Protein AF-A0A941FNV1-F1 (afdb_monomer_lite)

Radius of gyration: 18.92 Å; chains: 1; bounding box: 32×50×42 Å

Organism: NCBI:txid450367

InterPro domains:
  IPR018958 Knr4/Smi1-like domain [PF09346] (21-71)
  IPR037883 Knr4/Smi1-like domain superfamily [G3DSA:3.40.1580.10] (11-94)
  IPR037883 Knr4/Smi1-like domain superfamily [SSF160631] (12-66)

Sequence (100 aa):
MIYIQHTEGLIYEVTCDFNAPASEKAIKLFEDQTGWTLPQDYREFLLLHNGANLLYTPSYGDGIELFQLKKLLKNINQMRNSVFLIMNFTVLEDVEMVIF

Secondary structure (DSSP, 8-state):
-EEEE-GGG-EEEEEEEE-----HHHHHHHHHHH-PPPPHHHHHHHHH-S-EEEEE-TTT--SEEEPPHHHHHHHHHHHHHHHHHHHHHHTSS-------

pLDDT: mean 82.43, std 20.01, range [30.48, 98.69]

Structure (mmCIF, N/CA/C/O backbone):
data_AF-A0A941FNV1-F1
#
_entry.id   AF-A0A941FNV1-F1
#
loop_
_atom_site.group_PDB
_atom_site.id
_atom_site.type_symbol
_atom_site.label_atom_id
_atom_site.label_alt_id
_atom_site.label_comp_id
_atom_site.label_asym_id
_atom_site.label_entity_id
_atom_site.label_seq_id
_atom_site.pdbx_PDB_ins_code
_atom_site.Cartn_x
_atom_site.Cartn_y
_atom_site.Cartn_z
_atom_site.occupancy
_atom_site.B_iso_or_equiv
_atom_site.auth_seq_id
_atom_site.auth_comp_id
_atom_site.auth_asym_id
_atom_site.auth_atom_id
_atom_site.pdbx_PDB_model_num
ATOM 1 N N . MET A 1 1 ? 9.370 -12.495 -16.090 1.00 72.00 1 MET A N 1
ATOM 2 C CA . MET A 1 1 ? 10.055 -11.244 -16.471 1.00 72.00 1 MET A CA 1
ATOM 3 C C . MET A 1 1 ? 9.043 -10.360 -17.173 1.00 72.00 1 MET A C 1
ATOM 5 O O . MET A 1 1 ? 8.312 -10.876 -18.013 1.00 72.00 1 MET A O 1
ATOM 9 N N . ILE A 1 2 ? 8.933 -9.096 -16.756 1.00 88.88 2 ILE A N 1
ATOM 10 C CA . ILE A 1 2 ? 7.997 -8.111 -17.314 1.00 88.88 2 ILE A CA 1
ATOM 11 C C . ILE A 1 2 ? 8.826 -7.082 -18.081 1.00 88.88 2 ILE A C 1
ATOM 13 O O . ILE A 1 2 ? 9.814 -6.574 -17.557 1.00 88.88 2 ILE A O 1
ATOM 17 N N . TYR A 1 3 ? 8.411 -6.778 -19.307 1.00 90.56 3 TYR A N 1
ATOM 18 C CA . TYR A 1 3 ? 9.026 -5.748 -20.135 1.00 90.56 3 TYR A CA 1
ATOM 19 C C . TYR A 1 3 ? 7.998 -4.669 -20.436 1.00 90.56 3 TYR A C 1
ATOM 21 O O . TYR A 1 3 ? 6.868 -4.984 -20.815 1.00 90.56 3 TYR A O 1
ATOM 29 N N . ILE A 1 4 ? 8.393 -3.410 -20.276 1.00 89.12 4 ILE A N 1
ATOM 30 C CA . ILE A 1 4 ? 7.561 -2.257 -20.619 1.00 89.12 4 ILE A CA 1
ATOM 31 C C . ILE A 1 4 ? 8.249 -1.420 -21.689 1.00 89.12 4 ILE A C 1
ATOM 33 O O . ILE A 1 4 ? 9.470 -1.255 -21.686 1.00 89.12 4 ILE A O 1
ATOM 37 N N . GLN A 1 5 ? 7.448 -0.899 -22.613 1.00 89.00 5 GLN A N 1
ATOM 38 C CA . GLN A 1 5 ? 7.900 0.096 -23.573 1.00 89.00 5 GLN A CA 1
ATOM 39 C C . GLN A 1 5 ? 7.845 1.478 -22.914 1.00 89.00 5 GLN A C 1
ATOM 41 O O . GLN A 1 5 ? 6.807 1.875 -22.387 1.00 89.00 5 GLN A O 1
ATOM 46 N N . HIS A 1 6 ? 8.953 2.206 -22.971 1.00 79.88 6 HIS A N 1
ATOM 47 C CA . HIS A 1 6 ? 9.040 3.606 -22.569 1.00 79.88 6 HIS A CA 1
ATOM 48 C C . HIS A 1 6 ? 9.052 4.514 -23.813 1.00 79.88 6 HIS A C 1
ATOM 50 O O . HIS A 1 6 ? 8.735 4.102 -24.932 1.00 79.88 6 HIS A O 1
ATOM 56 N N . THR A 1 7 ? 9.424 5.776 -23.635 1.00 83.12 7 THR A N 1
ATOM 57 C CA . THR A 1 7 ? 9.633 6.731 -24.723 1.00 83.12 7 THR A CA 1
ATOM 58 C C . THR A 1 7 ? 10.681 6.245 -25.730 1.00 83.12 7 THR A C 1
ATOM 60 O O . THR A 1 7 ? 11.598 5.494 -25.400 1.00 83.12 7 THR A O 1
ATOM 63 N N . GLU A 1 8 ? 10.532 6.689 -26.981 1.00 88.62 8 GLU A N 1
ATOM 64 C CA . GLU A 1 8 ? 11.498 6.464 -28.073 1.00 88.62 8 GLU A CA 1
ATOM 65 C C . GLU A 1 8 ? 11.752 4.988 -28.435 1.00 88.62 8 GLU A C 1
ATOM 67 O O . GLU A 1 8 ? 12.730 4.659 -29.100 1.00 88.62 8 GLU A O 1
ATOM 72 N N . GLY A 1 9 ? 10.852 4.082 -28.040 1.00 86.19 9 GLY A N 1
ATOM 73 C CA . GLY A 1 9 ? 10.982 2.655 -28.348 1.00 86.19 9 GLY A CA 1
ATOM 74 C C . GLY A 1 9 ? 11.964 1.906 -27.445 1.00 86.19 9 GLY A C 1
ATOM 75 O O . GLY A 1 9 ? 12.259 0.743 -27.716 1.00 86.19 9 GLY A O 1
ATOM 76 N N . LEU A 1 10 ? 12.438 2.536 -26.366 1.00 86.38 10 LEU A N 1
ATOM 77 C CA . LEU A 1 10 ? 13.234 1.866 -25.343 1.00 86.38 10 LEU A CA 1
ATOM 78 C C . LEU A 1 10 ? 12.385 0.839 -24.586 1.00 86.38 10 LEU A C 1
ATOM 80 O O . LEU A 1 10 ? 11.224 1.092 -24.257 1.00 86.38 10 LEU A O 1
ATOM 84 N N . ILE A 1 11 ? 12.982 -0.316 -24.292 1.00 89.38 11 ILE A N 1
ATOM 85 C CA . ILE A 1 11 ? 12.360 -1.388 -23.511 1.00 89.38 11 ILE A CA 1
ATOM 86 C C . ILE A 1 11 ? 13.096 -1.502 -22.182 1.00 89.38 11 ILE A C 1
ATOM 88 O O . ILE A 1 11 ? 14.316 -1.659 -22.157 1.00 89.38 11 ILE A O 1
ATOM 92 N N . TYR A 1 12 ? 12.336 -1.465 -21.092 1.00 87.69 12 TYR A N 1
ATOM 93 C CA . TYR A 1 12 ? 12.846 -1.651 -19.741 1.00 87.69 12 TYR A CA 1
ATOM 94 C C . TYR A 1 12 ? 12.364 -2.987 -19.193 1.00 87.69 12 TYR A C 1
ATOM 96 O O . TYR A 1 12 ? 11.181 -3.321 -19.287 1.00 87.69 12 TYR A O 1
ATOM 104 N N . GLU A 1 13 ? 13.286 -3.746 -18.608 1.00 90.88 13 GLU A N 1
ATOM 105 C CA . GLU A 1 13 ? 12.931 -4.869 -17.749 1.00 90.88 13 GLU A CA 1
ATOM 106 C C . GLU A 1 13 ? 12.531 -4.329 -16.379 1.00 90.88 13 GLU A C 1
ATOM 108 O O . GLU A 1 13 ? 13.293 -3.595 -15.755 1.00 90.88 13 GLU A O 1
ATOM 113 N N . VAL A 1 14 ? 11.339 -4.689 -15.913 1.00 91.62 14 VAL A N 1
ATOM 114 C CA . VAL A 1 14 ? 10.789 -4.204 -14.646 1.00 91.62 14 VAL A CA 1
ATOM 115 C C . VAL A 1 14 ? 10.294 -5.349 -13.778 1.00 91.62 14 VAL A C 1
ATOM 117 O O . VAL A 1 14 ? 10.022 -6.458 -14.249 1.00 91.62 14 VAL A O 1
ATOM 120 N N . THR A 1 15 ? 10.146 -5.061 -12.489 1.00 93.00 15 THR A N 1
ATOM 121 C CA . THR A 1 15 ? 9.580 -5.985 -11.508 1.00 93.00 15 THR A CA 1
ATOM 122 C C . THR A 1 15 ? 8.506 -5.309 -10.658 1.00 93.00 15 THR A C 1
ATOM 124 O O . THR A 1 15 ? 8.314 -4.091 -10.705 1.00 93.00 15 THR A O 1
ATOM 127 N N . CYS A 1 16 ? 7.783 -6.123 -9.895 1.00 93.38 16 CYS A N 1
ATOM 128 C CA . CYS A 1 16 ? 6.823 -5.675 -8.901 1.00 93.38 16 CYS A CA 1
ATOM 129 C C . CYS A 1 16 ? 7.136 -6.349 -7.567 1.00 93.38 16 CYS A C 1
ATOM 131 O O . CYS A 1 16 ? 7.245 -7.573 -7.512 1.00 93.38 16 CYS A O 1
ATOM 133 N N . ASP A 1 17 ? 7.190 -5.553 -6.505 1.00 93.88 17 ASP A N 1
ATOM 134 C CA . ASP A 1 17 ? 7.349 -6.030 -5.139 1.00 93.88 17 ASP A CA 1
ATOM 135 C C . ASP A 1 17 ? 6.113 -5.686 -4.330 1.00 93.88 17 ASP A C 1
ATOM 137 O O . ASP A 1 17 ? 5.724 -4.522 -4.213 1.00 93.88 17 ASP A O 1
ATOM 141 N N . PHE A 1 18 ? 5.515 -6.711 -3.741 1.00 96.50 18 PHE A N 1
ATOM 142 C CA . PHE A 1 18 ? 4.320 -6.579 -2.929 1.00 96.50 18 PHE A CA 1
ATOM 143 C C . PHE A 1 18 ? 4.658 -6.830 -1.467 1.00 96.50 18 PHE A C 1
ATOM 145 O O . PHE A 1 18 ? 5.276 -7.840 -1.121 1.00 96.50 18 PHE A O 1
ATOM 152 N N . ASN A 1 19 ? 4.227 -5.922 -0.596 1.00 97.94 19 ASN A N 1
ATOM 153 C CA . ASN A 1 19 ? 4.408 -6.107 0.835 1.00 97.94 19 ASN A CA 1
ATOM 154 C C . ASN A 1 19 ? 3.461 -7.189 1.366 1.00 97.94 19 ASN A C 1
ATOM 156 O O . ASN A 1 19 ? 2.465 -7.558 0.738 1.00 97.94 19 ASN A O 1
ATOM 160 N N . ALA A 1 20 ? 3.749 -7.663 2.577 1.00 98.44 20 ALA A N 1
ATOM 161 C CA . ALA A 1 20 ? 2.838 -8.541 3.293 1.00 98.44 20 ALA A CA 1
ATOM 162 C C . ALA A 1 20 ? 1.465 -7.863 3.520 1.00 98.44 20 ALA A C 1
ATOM 164 O O . ALA A 1 20 ? 1.411 -6.637 3.679 1.00 98.44 20 ALA A O 1
ATOM 165 N N . PRO A 1 21 ? 0.371 -8.644 3.573 1.00 98.69 21 PRO A N 1
ATOM 166 C CA . PRO A 1 21 ? -0.961 -8.172 3.939 1.00 98.69 21 PRO A CA 1
ATOM 167 C C . PRO A 1 21 ? -0.994 -7.254 5.166 1.00 98.69 21 PRO A C 1
ATOM 169 O O . PRO A 1 21 ? -0.327 -7.511 6.175 1.00 98.69 21 PRO A O 1
ATOM 172 N N . ALA A 1 22 ? -1.838 -6.225 5.130 1.00 98.31 22 ALA A N 1
ATOM 173 C CA . ALA A 1 22 ? -2.245 -5.516 6.335 1.00 98.31 22 ALA A CA 1
ATOM 174 C C . ALA A 1 22 ? -3.282 -6.348 7.100 1.00 98.31 22 ALA A C 1
ATOM 176 O O . ALA A 1 22 ? -4.102 -7.054 6.519 1.00 98.31 22 ALA A O 1
ATOM 177 N N . SER A 1 23 ? -3.284 -6.228 8.427 1.00 98.38 23 SER A N 1
ATOM 178 C CA . SER A 1 23 ? -4.375 -6.785 9.227 1.00 98.38 23 SER A CA 1
ATOM 179 C C . SER A 1 23 ? -5.571 -5.836 9.249 1.00 98.38 23 SER A C 1
ATOM 181 O O . SER A 1 23 ? -5.402 -4.616 9.263 1.00 98.38 23 SER A O 1
ATOM 183 N N . GLU A 1 24 ? -6.769 -6.396 9.393 1.00 98.31 24 GLU A N 1
ATOM 184 C CA . GLU A 1 24 ? -8.000 -5.632 9.629 1.00 98.31 24 GLU A CA 1
ATOM 185 C C . GLU A 1 24 ? -7.872 -4.637 10.790 1.00 98.31 24 GLU A C 1
ATOM 187 O O . GLU A 1 24 ? -8.297 -3.487 10.708 1.00 98.31 24 GLU A O 1
ATOM 192 N N . LYS A 1 25 ? -7.200 -5.053 11.871 1.00 98.31 25 LYS A N 1
ATOM 193 C CA . LYS A 1 25 ? -6.942 -4.193 13.033 1.00 98.31 25 LYS A CA 1
ATOM 194 C C . LYS A 1 25 ? -6.079 -2.983 12.677 1.00 98.31 25 LYS A C 1
ATOM 196 O O . LYS A 1 25 ? -6.311 -1.906 13.212 1.00 98.31 25 LYS A O 1
ATOM 201 N N . ALA A 1 26 ? -5.086 -3.158 11.804 1.00 98.25 26 ALA A N 1
ATOM 202 C CA . ALA A 1 26 ? -4.199 -2.076 11.387 1.00 98.25 26 ALA A CA 1
ATOM 203 C C . ALA A 1 26 ? -4.922 -1.064 10.489 1.00 98.25 26 ALA A C 1
ATOM 205 O O . ALA A 1 26 ? -4.726 0.135 10.663 1.00 98.25 26 ALA A O 1
ATOM 206 N N . ILE A 1 27 ? -5.774 -1.542 9.577 1.00 98.12 27 ILE A N 1
ATOM 207 C CA . ILE A 1 27 ? -6.612 -0.679 8.735 1.00 98.12 27 ILE A CA 1
ATOM 208 C C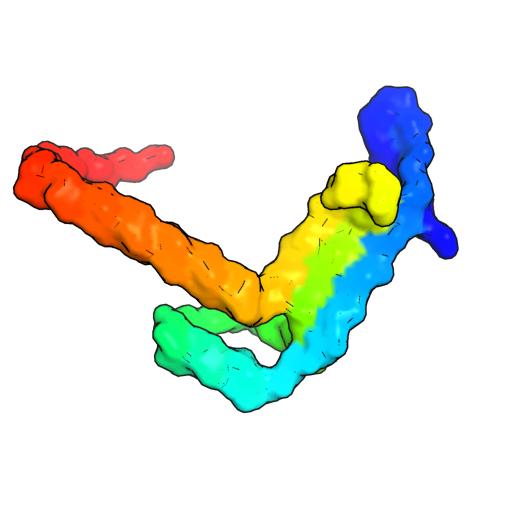 . ILE A 1 27 ? -7.583 0.114 9.607 1.00 98.12 27 ILE A C 1
ATOM 210 O O . ILE A 1 27 ? -7.597 1.338 9.537 1.00 98.12 27 ILE A O 1
ATOM 214 N N . LYS A 1 28 ? -8.311 -0.561 10.503 1.00 97.88 28 LYS A N 1
ATOM 215 C CA . LYS A 1 28 ? -9.249 0.109 11.406 1.00 97.88 28 LYS A CA 1
ATOM 216 C C . LYS A 1 28 ? -8.562 1.156 12.284 1.00 97.88 28 LYS A C 1
ATOM 218 O O . LYS A 1 28 ? -9.045 2.273 12.394 1.00 97.88 28 LYS A O 1
ATOM 223 N N . LEU A 1 29 ? -7.400 0.827 12.854 1.00 97.75 29 LEU A N 1
ATOM 224 C CA . LEU A 1 29 ? -6.621 1.782 13.642 1.00 97.75 29 LEU A CA 1
ATOM 225 C C . LEU A 1 29 ? -6.207 3.009 12.814 1.00 97.75 29 LEU A C 1
ATOM 227 O O . LEU A 1 29 ? -6.213 4.119 13.337 1.00 97.75 29 LEU A O 1
ATOM 231 N N . PHE A 1 30 ? -5.841 2.822 11.544 1.00 97.06 30 PHE A N 1
ATOM 232 C CA . PHE A 1 30 ? -5.510 3.928 10.647 1.00 97.06 30 PHE A CA 1
ATOM 233 C C . PHE A 1 30 ? -6.723 4.837 10.397 1.00 97.06 30 PHE A C 1
ATOM 235 O O . PHE A 1 30 ? -6.598 6.059 10.497 1.00 97.06 30 PHE A O 1
ATOM 242 N N . GLU A 1 31 ? -7.889 4.259 10.106 1.00 96.25 31 GLU 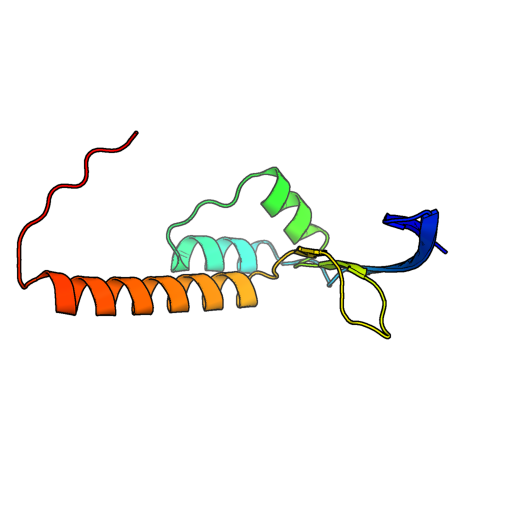A N 1
ATOM 243 C CA . GLU A 1 31 ? -9.132 5.010 9.889 1.00 96.25 31 GLU A CA 1
ATOM 244 C C . GLU A 1 31 ? -9.556 5.759 11.161 1.00 96.25 31 GLU A C 1
ATOM 246 O O . GLU A 1 31 ? -9.818 6.960 11.105 1.00 96.25 31 GLU A O 1
ATOM 251 N N . ASP A 1 32 ? -9.489 5.105 12.326 1.00 96.19 32 ASP A N 1
ATOM 252 C CA . ASP A 1 32 ? -9.791 5.710 13.630 1.00 96.19 32 ASP A CA 1
ATOM 253 C C . ASP A 1 32 ? -8.839 6.883 13.956 1.00 96.19 32 ASP A C 1
ATOM 255 O O . ASP A 1 32 ? -9.267 7.916 14.469 1.00 96.19 32 ASP A O 1
ATOM 259 N N . GLN A 1 33 ? -7.540 6.754 13.653 1.00 93.88 33 GLN A N 1
ATOM 260 C CA . GLN A 1 33 ? -6.534 7.796 13.917 1.00 93.88 33 GLN A CA 1
ATOM 261 C C . GLN A 1 33 ? -6.649 9.003 12.984 1.00 93.88 33 GLN A C 1
ATOM 263 O O . GLN A 1 33 ? -6.359 10.131 13.386 1.00 93.88 33 GLN A O 1
ATOM 268 N N . THR A 1 34 ? -6.998 8.770 11.722 1.00 90.88 34 THR A N 1
ATOM 269 C CA . THR A 1 34 ? -7.022 9.818 10.691 1.00 90.88 34 THR A CA 1
ATOM 270 C C . THR A 1 34 ? -8.398 10.452 10.524 1.00 90.88 34 THR A C 1
ATOM 272 O O . THR A 1 34 ? -8.486 11.587 10.052 1.00 90.88 34 THR A O 1
ATOM 275 N N . GLY A 1 35 ? -9.458 9.739 10.914 1.00 93.31 35 GLY A N 1
ATOM 276 C CA . GLY A 1 35 ? -10.844 10.068 10.594 1.00 93.31 35 GLY A CA 1
ATOM 277 C C . GLY A 1 35 ? -11.190 9.851 9.118 1.00 93.31 35 GLY A C 1
ATOM 278 O O . GLY A 1 35 ? -12.209 10.360 8.658 1.00 93.31 35 GLY A O 1
ATOM 279 N N . TRP A 1 36 ? -10.328 9.174 8.352 1.00 91.44 36 TRP A N 1
ATOM 280 C CA . TRP A 1 36 ? -10.543 8.903 6.931 1.00 91.44 36 TRP A CA 1
ATOM 281 C C . TRP A 1 36 ? -11.169 7.527 6.745 1.00 91.44 36 TRP A C 1
ATOM 283 O O . TRP A 1 36 ? -10.845 6.592 7.469 1.00 91.44 36 TRP A O 1
ATOM 293 N N . THR A 1 37 ? -12.009 7.395 5.723 1.00 93.62 37 THR A N 1
ATOM 294 C CA . THR A 1 37 ? -12.490 6.100 5.237 1.00 93.62 37 THR A CA 1
ATOM 295 C C . THR A 1 37 ? -11.718 5.749 3.976 1.00 93.62 37 THR A C 1
ATOM 297 O O . THR A 1 37 ? -11.694 6.537 3.027 1.00 93.62 37 THR A O 1
ATOM 300 N N . LEU A 1 38 ? -11.060 4.591 3.960 1.00 94.62 38 LEU A N 1
ATOM 301 C CA . LEU A 1 38 ? -10.336 4.150 2.773 1.00 94.62 38 LEU A CA 1
ATOM 302 C C . LEU A 1 38 ? -11.324 3.742 1.668 1.00 94.62 38 LEU A C 1
ATOM 304 O O . LEU A 1 38 ? -12.321 3.079 1.960 1.00 94.62 38 LEU A O 1
ATOM 308 N N . PRO A 1 39 ? -11.050 4.076 0.391 1.00 96.38 39 PRO A N 1
ATOM 309 C CA . PRO A 1 39 ? -11.804 3.516 -0.724 1.00 96.38 39 PRO A CA 1
ATOM 310 C C . PRO A 1 39 ? -11.790 1.985 -0.672 1.00 96.38 39 PRO A C 1
ATOM 312 O O . PRO A 1 39 ? -10.749 1.391 -0.375 1.00 96.38 39 PRO A O 1
ATOM 315 N N . GLN A 1 40 ? -12.925 1.359 -0.988 1.00 96.44 40 GLN A N 1
ATOM 316 C CA . GLN A 1 40 ? -13.106 -0.090 -0.856 1.00 96.44 40 GLN A CA 1
ATOM 317 C C . GLN A 1 40 ? -12.017 -0.881 -1.597 1.00 96.44 40 GLN A C 1
ATOM 319 O O . GLN A 1 40 ? -11.358 -1.719 -0.988 1.00 96.44 40 GLN A O 1
ATOM 324 N N . ASP A 1 41 ? -11.749 -0.542 -2.857 1.00 96.38 41 ASP A N 1
ATOM 325 C CA . ASP A 1 41 ? -10.740 -1.221 -3.680 1.00 96.38 41 ASP A CA 1
ATOM 326 C C . ASP A 1 41 ? -9.334 -1.118 -3.069 1.00 96.38 41 ASP A C 1
ATOM 328 O O . ASP A 1 41 ? -8.548 -2.066 -3.093 1.00 96.38 41 ASP A O 1
ATOM 332 N N . TYR A 1 42 ? -9.013 0.028 -2.463 1.00 95.94 42 TYR A N 1
ATOM 333 C CA . TYR A 1 42 ? -7.719 0.223 -1.818 1.00 95.94 42 TYR A CA 1
ATOM 334 C C . TYR A 1 42 ? -7.615 -0.545 -0.502 1.00 95.94 42 TYR A C 1
ATOM 336 O O . TYR A 1 42 ? -6.569 -1.106 -0.182 1.00 95.94 42 TYR A O 1
ATOM 344 N N . ARG A 1 43 ? -8.711 -0.613 0.257 1.00 97.38 43 ARG A N 1
ATOM 345 C CA . ARG A 1 43 ? -8.802 -1.428 1.468 1.00 97.38 43 ARG A CA 1
ATOM 346 C C . ARG A 1 43 ? -8.614 -2.912 1.148 1.00 97.38 43 ARG A C 1
ATOM 348 O O . ARG A 1 43 ? -7.838 -3.581 1.825 1.00 97.38 43 ARG A O 1
ATOM 355 N N . GLU A 1 44 ? -9.293 -3.413 0.120 1.00 98.12 44 GLU A N 1
ATOM 356 C CA . GLU A 1 44 ? -9.151 -4.791 -0.361 1.00 98.12 44 GLU A CA 1
ATOM 357 C C . GLU A 1 44 ? -7.724 -5.076 -0.820 1.00 98.12 44 GLU A C 1
ATOM 359 O O . GLU A 1 44 ? -7.140 -6.087 -0.427 1.00 98.12 44 GLU A O 1
ATOM 364 N N . PHE A 1 45 ? -7.121 -4.143 -1.561 1.00 97.88 45 PHE A N 1
ATOM 365 C CA . PHE A 1 45 ? -5.717 -4.240 -1.929 1.00 97.88 45 PHE A CA 1
ATOM 366 C C . PHE A 1 45 ? -4.815 -4.331 -0.696 1.00 97.88 45 PHE A C 1
ATOM 368 O O . PHE A 1 45 ? -3.990 -5.233 -0.627 1.00 97.88 45 PHE A O 1
ATOM 375 N N . LEU A 1 46 ? -4.988 -3.467 0.308 1.00 98.31 46 LEU A N 1
ATOM 376 C CA . LEU A 1 46 ? -4.163 -3.468 1.521 1.00 98.31 46 LEU A CA 1
ATOM 377 C C . LEU A 1 46 ? -4.284 -4.761 2.338 1.00 98.31 46 LEU A C 1
ATOM 379 O O . LEU A 1 46 ? -3.299 -5.190 2.942 1.00 98.31 46 LEU A O 1
ATOM 383 N N . LEU A 1 47 ? -5.458 -5.397 2.341 1.00 98.38 47 LEU A N 1
ATOM 384 C CA . LEU A 1 47 ? -5.679 -6.705 2.968 1.00 98.38 47 LEU A CA 1
ATOM 3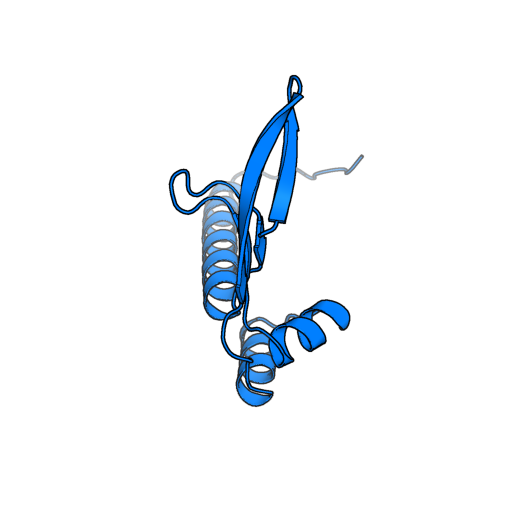85 C C . LEU A 1 47 ? -4.956 -7.851 2.250 1.00 98.38 47 LEU A C 1
ATOM 387 O O . LEU A 1 47 ? -4.747 -8.900 2.852 1.00 98.38 47 LEU A O 1
ATOM 391 N N . LEU A 1 48 ? -4.555 -7.659 0.994 1.00 98.38 48 LEU A N 1
ATOM 392 C CA . LEU A 1 48 ? -3.718 -8.597 0.246 1.00 98.38 48 LEU A CA 1
ATOM 393 C C . LEU A 1 48 ? -2.240 -8.183 0.297 1.00 98.38 48 LEU A C 1
ATOM 395 O O . LEU A 1 48 ? -1.369 -9.024 0.507 1.00 98.38 48 LEU A O 1
ATOM 399 N N . HIS A 1 49 ? -1.958 -6.887 0.169 1.00 98.31 49 HIS A N 1
ATOM 400 C CA . HIS A 1 49 ? -0.628 -6.294 0.078 1.00 98.31 49 HIS A CA 1
ATOM 401 C C . HIS A 1 49 ? -0.610 -4.894 0.702 1.00 98.31 49 HIS A C 1
ATOM 403 O O . HIS A 1 49 ? -1.157 -3.945 0.141 1.00 98.31 49 HIS A O 1
ATOM 409 N N . ASN A 1 50 ? 0.057 -4.717 1.847 1.00 98.31 50 ASN A N 1
ATOM 410 C CA . ASN A 1 50 ? 0.166 -3.413 2.511 1.00 98.31 50 ASN A CA 1
ATOM 411 C C . ASN A 1 50 ? 1.158 -2.489 1.786 1.00 98.31 50 ASN A C 1
ATOM 413 O O . ASN A 1 50 ? 2.260 -2.232 2.274 1.00 98.31 50 ASN A O 1
ATOM 417 N N . GLY A 1 51 ? 0.773 -2.005 0.611 1.00 97.50 51 GLY A N 1
ATOM 418 C CA . GLY A 1 51 ? 1.629 -1.256 -0.297 1.00 97.50 51 GLY A CA 1
ATOM 419 C C . GLY A 1 51 ? 2.454 -2.149 -1.226 1.00 97.50 51 GLY A C 1
ATOM 420 O O . GLY A 1 51 ? 2.603 -3.354 -1.009 1.00 97.50 51 GLY A O 1
ATOM 421 N N . ALA A 1 52 ? 2.975 -1.536 -2.283 1.00 96.00 52 ALA A N 1
ATOM 422 C CA . ALA A 1 52 ? 3.759 -2.205 -3.311 1.00 96.00 52 ALA A CA 1
ATOM 423 C C . ALA A 1 52 ? 4.625 -1.204 -4.081 1.00 96.00 52 ALA A C 1
ATOM 425 O O . ALA A 1 52 ? 4.275 -0.028 -4.174 1.00 96.00 52 ALA A O 1
ATOM 426 N N . ASN A 1 53 ? 5.704 -1.693 -4.683 1.00 93.50 53 ASN A N 1
ATOM 427 C CA . ASN A 1 53 ? 6.423 -0.997 -5.745 1.00 93.50 53 ASN A CA 1
ATOM 428 C C . ASN A 1 53 ? 6.128 -1.728 -7.050 1.00 93.50 53 ASN A C 1
ATOM 430 O O . ASN A 1 53 ? 6.429 -2.913 -7.177 1.00 93.50 53 ASN A O 1
ATOM 434 N N . LEU A 1 54 ? 5.510 -1.049 -8.004 1.00 92.50 54 LEU A N 1
ATOM 435 C CA . LEU A 1 54 ? 5.071 -1.623 -9.267 1.00 92.50 54 LEU A CA 1
ATOM 436 C C . LEU A 1 54 ? 5.917 -1.094 -10.414 1.00 92.50 54 LEU A C 1
ATOM 438 O O . LEU A 1 54 ? 6.270 0.086 -10.438 1.00 92.50 54 LEU A O 1
ATOM 442 N N . LEU A 1 55 ? 6.153 -1.966 -11.396 1.00 91.00 55 LEU A N 1
ATOM 443 C CA . LEU A 1 55 ? 6.809 -1.632 -12.661 1.00 91.00 55 LEU A CA 1
ATOM 444 C C . LEU A 1 55 ? 8.144 -0.909 -12.458 1.00 91.00 55 LEU A C 1
ATOM 446 O O . LEU A 1 55 ? 8.485 -0.016 -13.230 1.00 91.00 55 LEU A O 1
ATOM 450 N N . TYR A 1 56 ? 8.878 -1.285 -11.411 1.00 88.69 56 TYR A N 1
ATOM 451 C CA . TYR A 1 56 ? 10.085 -0.577 -11.030 1.00 88.69 56 TYR A CA 1
ATOM 452 C C . TYR A 1 56 ? 11.348 -1.292 -11.510 1.00 88.69 56 TYR A C 1
ATOM 454 O O . TYR A 1 56 ? 11.384 -2.520 -11.639 1.00 88.69 56 TYR A O 1
ATOM 462 N N . THR A 1 57 ? 12.397 -0.513 -11.774 1.00 87.00 57 THR A N 1
ATOM 463 C CA . THR A 1 57 ? 13.747 -1.029 -12.052 1.00 87.00 57 THR A CA 1
ATOM 464 C C . THR A 1 57 ? 14.615 -0.916 -10.797 1.00 87.00 57 THR A C 1
ATOM 466 O O . THR A 1 57 ? 14.885 0.205 -10.363 1.00 87.00 57 THR A O 1
ATOM 469 N N . PRO A 1 58 ? 15.144 -2.020 -10.231 1.00 76.94 58 PRO A N 1
ATOM 470 C CA . PRO A 1 58 ? 16.005 -1.959 -9.042 1.00 76.94 58 PRO A CA 1
ATOM 471 C C . PRO A 1 58 ? 17.231 -1.053 -9.206 1.00 76.94 58 PRO A C 1
ATOM 473 O O . PRO A 1 58 ? 17.715 -0.480 -8.235 1.00 76.94 58 PRO A O 1
ATOM 476 N N . SER A 1 59 ? 17.724 -0.905 -10.438 1.00 76.88 59 SER A N 1
ATOM 477 C CA . SER A 1 59 ? 18.907 -0.104 -10.763 1.00 76.88 59 SER A CA 1
ATOM 478 C C . SER A 1 59 ? 18.656 1.406 -10.816 1.00 76.88 59 SER A C 1
ATOM 480 O O . SER A 1 59 ? 19.601 2.166 -10.626 1.00 76.88 59 SER A O 1
ATOM 482 N N . TYR A 1 60 ? 17.420 1.846 -11.075 1.00 71.38 60 TYR A N 1
ATOM 483 C CA . TYR A 1 60 ? 17.096 3.264 -11.294 1.00 71.38 60 TYR A CA 1
ATOM 484 C C . TYR A 1 60 ? 16.055 3.803 -10.307 1.00 71.38 60 TYR A C 1
ATOM 486 O O . TYR A 1 60 ? 15.937 5.014 -10.151 1.00 71.38 60 TYR A O 1
ATOM 494 N N . GLY A 1 61 ? 15.340 2.919 -9.602 1.00 67.06 61 GLY A N 1
ATOM 495 C CA . GLY A 1 61 ? 14.351 3.281 -8.586 1.00 67.06 61 GLY A CA 1
ATOM 496 C C . GLY A 1 61 ? 13.090 3.947 -9.139 1.00 67.06 61 GLY A C 1
ATOM 497 O O . GLY A 1 61 ? 12.258 4.390 -8.353 1.00 67.06 61 GLY A O 1
ATOM 498 N N . ASP A 1 62 ? 12.950 4.016 -10.463 1.00 74.50 62 ASP A N 1
ATOM 499 C CA . ASP A 1 62 ? 11.794 4.598 -11.136 1.00 74.50 62 ASP A CA 1
ATOM 500 C C . ASP A 1 62 ? 10.663 3.566 -11.203 1.00 74.50 62 ASP A C 1
ATOM 502 O O . ASP A 1 62 ? 10.942 2.390 -11.449 1.00 74.50 62 ASP A O 1
ATOM 506 N N . GLY A 1 63 ? 9.420 3.973 -10.932 1.00 86.38 63 GLY A N 1
ATOM 507 C CA . GLY A 1 63 ? 8.259 3.082 -10.816 1.00 86.38 63 GLY A CA 1
ATOM 508 C C . GLY A 1 63 ? 7.072 3.714 -10.080 1.00 86.38 63 GLY A C 1
ATOM 509 O O . GLY A 1 63 ? 7.083 4.893 -9.731 1.00 86.38 63 GLY A O 1
ATOM 510 N N . ILE A 1 64 ? 6.026 2.922 -9.830 1.00 90.12 64 ILE A N 1
ATOM 511 C CA . ILE A 1 64 ? 4.818 3.372 -9.123 1.00 90.12 64 ILE A CA 1
ATOM 512 C C . ILE A 1 64 ? 4.821 2.806 -7.707 1.00 90.12 64 ILE A C 1
ATOM 514 O O . ILE A 1 64 ? 4.813 1.592 -7.520 1.00 90.12 64 ILE A O 1
ATOM 518 N N . GLU A 1 65 ? 4.761 3.673 -6.702 1.00 92.56 65 GLU A N 1
ATOM 519 C CA . GLU A 1 65 ? 4.630 3.248 -5.311 1.00 92.56 65 GLU A CA 1
ATOM 520 C C . GLU A 1 65 ? 3.178 3.358 -4.830 1.00 92.56 65 GLU A C 1
ATOM 522 O O . GLU A 1 65 ? 2.592 4.440 -4.789 1.00 92.56 65 GLU A O 1
ATOM 527 N N . LEU A 1 66 ? 2.619 2.233 -4.387 1.00 94.88 66 LEU A N 1
ATOM 528 C CA . LEU A 1 66 ? 1.383 2.184 -3.612 1.00 94.88 66 LEU A CA 1
ATOM 529 C C . LEU A 1 66 ? 1.733 2.238 -2.122 1.00 94.88 66 LEU A C 1
ATOM 531 O O . LEU A 1 66 ? 2.427 1.363 -1.597 1.00 94.88 66 LEU A O 1
ATOM 535 N N . PHE A 1 67 ? 1.273 3.276 -1.421 1.00 95.69 67 PHE A N 1
ATOM 536 C CA . PHE A 1 67 ? 1.714 3.545 -0.053 1.00 95.69 67 PHE A CA 1
ATOM 537 C C . PHE A 1 67 ? 1.152 2.570 0.978 1.00 95.69 67 PHE A C 1
ATOM 539 O O . PHE A 1 67 ? -0.035 2.557 1.290 1.00 95.69 67 PHE A O 1
ATOM 546 N N . GLN A 1 68 ? 2.047 1.884 1.680 1.00 97.12 68 GLN A N 1
ATOM 547 C CA . GLN A 1 68 ? 1.686 1.236 2.938 1.00 97.12 68 GLN A CA 1
ATOM 548 C C . GLN A 1 68 ? 1.083 2.237 3.942 1.00 97.12 68 GLN A C 1
ATOM 550 O O . GLN A 1 68 ? 1.482 3.409 3.983 1.00 97.12 68 GLN A O 1
ATOM 555 N N . LEU A 1 69 ? 0.200 1.757 4.825 1.00 97.38 69 LEU A N 1
ATOM 556 C CA . LEU A 1 69 ? -0.530 2.586 5.804 1.00 97.38 69 LEU A CA 1
ATOM 557 C C . LEU A 1 69 ? 0.377 3.554 6.585 1.00 97.38 69 LEU A C 1
ATOM 559 O O . LEU A 1 69 ? 0.059 4.730 6.753 1.00 97.38 69 LEU A O 1
ATOM 563 N N . LYS A 1 70 ? 1.557 3.087 7.016 1.00 96.56 70 LYS A N 1
ATOM 564 C CA . LYS A 1 70 ? 2.528 3.906 7.761 1.00 96.56 70 LYS A CA 1
ATOM 565 C C . LYS A 1 70 ? 3.032 5.105 6.952 1.00 96.56 70 LYS A C 1
ATOM 567 O O . LYS A 1 70 ? 3.206 6.191 7.506 1.00 96.56 70 LYS A O 1
ATOM 572 N N . LYS A 1 71 ? 3.302 4.912 5.657 1.00 94.81 71 LYS A N 1
ATOM 573 C CA . LYS A 1 71 ? 3.796 5.977 4.774 1.00 94.81 71 LYS A CA 1
ATOM 574 C C . LYS A 1 71 ? 2.680 6.964 4.449 1.00 94.81 71 LYS A C 1
ATOM 576 O O . LYS A 1 71 ? 2.916 8.167 4.504 1.00 94.81 71 LYS A O 1
ATOM 581 N N . LEU A 1 72 ? 1.465 6.461 4.228 1.00 93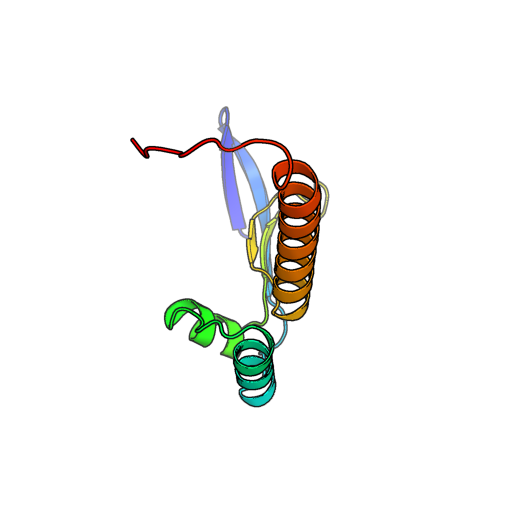.38 72 LEU A N 1
ATOM 582 C CA . LEU A 1 72 ? 0.277 7.291 4.053 1.00 93.38 72 LEU A CA 1
ATOM 583 C C . LEU A 1 72 ? 0.050 8.202 5.272 1.00 93.38 72 LEU A C 1
ATOM 585 O O . LEU A 1 72 ? -0.038 9.417 5.114 1.00 93.38 72 LEU A O 1
ATOM 589 N N . LEU A 1 73 ? 0.079 7.647 6.490 1.00 92.94 73 LEU A N 1
ATOM 590 C CA . LEU A 1 73 ? -0.072 8.415 7.733 1.00 92.94 73 LEU A CA 1
ATOM 591 C C . LEU A 1 73 ? 1.012 9.492 7.888 1.00 92.94 73 LEU A C 1
ATOM 593 O O . LEU A 1 73 ? 0.714 10.634 8.234 1.00 92.94 73 LEU A O 1
ATOM 597 N N . LYS A 1 74 ? 2.275 9.149 7.601 1.00 92.50 74 LYS A N 1
ATOM 598 C CA . LYS A 1 74 ? 3.386 10.112 7.623 1.00 92.50 74 LYS A CA 1
ATOM 599 C C . LYS A 1 74 ? 3.121 11.285 6.674 1.00 92.50 74 LYS A C 1
ATOM 601 O O . LYS A 1 74 ? 3.299 12.431 7.077 1.00 92.50 74 LYS A O 1
ATOM 606 N N . ASN A 1 75 ? 2.682 11.001 5.449 1.00 87.94 75 ASN A N 1
ATOM 607 C CA . ASN A 1 75 ? 2.429 12.025 4.438 1.00 87.94 75 ASN A CA 1
ATOM 608 C C . ASN A 1 75 ? 1.225 12.902 4.803 1.00 87.94 75 ASN A C 1
ATOM 610 O O . ASN A 1 75 ? 1.307 14.120 4.672 1.00 87.94 75 ASN A O 1
ATOM 614 N N . ILE A 1 76 ? 0.148 12.316 5.338 1.00 87.44 76 ILE A N 1
ATOM 615 C CA . ILE A 1 76 ? -1.001 13.070 5.866 1.00 87.44 76 ILE A CA 1
ATOM 616 C C . ILE A 1 76 ? -0.548 14.033 6.966 1.00 87.44 76 ILE A C 1
ATOM 618 O O . ILE A 1 76 ? -0.879 15.217 6.926 1.00 87.44 76 ILE A O 1
ATOM 622 N N . ASN A 1 77 ? 0.251 13.559 7.924 1.00 87.06 77 ASN A N 1
ATOM 623 C CA . ASN A 1 77 ? 0.753 14.396 9.013 1.00 87.06 77 ASN A CA 1
ATOM 624 C C . ASN A 1 77 ? 1.674 15.512 8.509 1.00 87.06 77 ASN A C 1
ATOM 626 O O . ASN A 1 77 ? 1.584 16.643 8.979 1.00 87.06 77 ASN A O 1
ATOM 630 N N . GLN A 1 78 ? 2.527 15.222 7.524 1.00 85.00 78 GLN A N 1
ATOM 631 C CA . GLN A 1 78 ? 3.367 16.235 6.895 1.00 85.00 78 GLN A CA 1
ATOM 632 C C . GLN A 1 78 ? 2.521 17.313 6.206 1.00 85.00 78 GLN A C 1
ATOM 634 O O . GLN A 1 78 ? 2.749 18.495 6.446 1.00 85.00 78 GLN A O 1
ATOM 639 N N . MET A 1 79 ? 1.507 16.924 5.427 1.00 80.75 79 MET A N 1
ATOM 640 C CA . MET A 1 79 ? 0.592 17.870 4.782 1.00 80.75 79 MET A CA 1
ATOM 641 C C . MET A 1 79 ? -0.180 18.705 5.805 1.00 80.75 79 MET A C 1
ATOM 643 O O . MET A 1 79 ? -0.257 19.920 5.658 1.00 80.75 79 MET A O 1
ATOM 647 N N . ARG A 1 80 ? -0.693 18.096 6.882 1.00 78.56 80 ARG A N 1
ATOM 648 C CA . ARG A 1 80 ? -1.378 18.827 7.963 1.00 78.56 80 ARG A CA 1
ATOM 649 C C . ARG A 1 80 ? -0.460 19.839 8.637 1.00 78.56 80 ARG A C 1
ATOM 651 O O . ARG A 1 80 ? -0.900 20.950 8.896 1.00 78.56 80 ARG A O 1
ATOM 658 N N . ASN A 1 81 ? 0.803 19.492 8.876 1.00 70.62 81 ASN A N 1
ATOM 659 C CA . ASN A 1 81 ? 1.774 20.423 9.449 1.00 70.62 81 ASN A CA 1
ATOM 660 C C . ASN A 1 81 ? 2.094 21.571 8.487 1.00 70.62 81 ASN A C 1
ATOM 662 O O . ASN A 1 81 ? 2.189 22.712 8.924 1.00 70.62 81 ASN A O 1
ATOM 666 N N . SER A 1 82 ? 2.211 21.295 7.185 1.00 64.38 82 SER A N 1
ATOM 667 C CA . SER A 1 82 ? 2.407 22.331 6.167 1.00 64.38 82 SER A CA 1
ATOM 668 C C . SER A 1 82 ? 1.197 23.260 6.052 1.00 64.38 82 SER A C 1
ATOM 670 O O . SER A 1 82 ? 1.378 24.471 6.019 1.00 64.38 82 SER A O 1
ATOM 672 N N . VAL A 1 83 ? -0.029 22.728 6.073 1.00 58.44 83 VAL A N 1
ATOM 673 C CA . VAL A 1 83 ? -1.264 23.531 6.062 1.00 58.44 83 VAL A CA 1
ATOM 674 C C . VAL A 1 83 ? -1.444 24.293 7.374 1.00 58.44 83 VAL A C 1
ATOM 676 O O . VAL A 1 83 ? -1.871 25.434 7.340 1.00 58.44 83 VAL A O 1
ATOM 679 N N . PHE A 1 84 ? -1.078 23.728 8.527 1.00 56.34 84 PHE A N 1
ATOM 680 C CA . PHE A 1 84 ? -1.104 24.438 9.810 1.00 56.34 84 PHE A CA 1
ATOM 681 C C . PHE A 1 84 ? -0.057 25.557 9.874 1.00 56.34 84 PHE A C 1
ATOM 683 O O . PHE A 1 84 ? -0.349 26.624 10.404 1.00 56.34 84 PHE A O 1
ATOM 690 N N . LEU A 1 85 ? 1.137 25.355 9.297 1.00 47.16 85 LEU A N 1
ATOM 691 C CA . LEU A 1 85 ? 2.092 26.445 9.088 1.00 47.16 85 LEU A CA 1
ATOM 692 C C . LEU A 1 85 ? 1.473 27.520 8.197 1.00 47.16 85 LEU A C 1
ATOM 694 O O . LEU A 1 85 ? 1.481 28.676 8.598 1.00 47.16 85 LEU A O 1
ATOM 698 N N . ILE A 1 86 ? 0.903 27.144 7.045 1.00 48.91 86 ILE A N 1
ATOM 699 C CA . ILE A 1 86 ? 0.242 28.096 6.144 1.00 48.91 86 ILE A CA 1
ATOM 700 C C . ILE A 1 86 ? -0.857 28.843 6.896 1.00 48.91 86 ILE A C 1
ATOM 702 O O . ILE A 1 86 ? -0.778 30.053 6.924 1.00 48.91 86 ILE A O 1
ATOM 706 N N . MET A 1 87 ? -1.781 28.172 7.592 1.00 37.66 87 MET A N 1
ATOM 707 C CA . MET A 1 87 ? -2.850 28.809 8.375 1.00 37.66 87 MET A CA 1
ATOM 708 C C . MET A 1 87 ? -2.319 29.721 9.488 1.00 37.66 87 MET A C 1
ATOM 710 O O . MET A 1 87 ? -2.893 30.777 9.713 1.00 37.66 87 MET A O 1
ATOM 714 N N . ASN A 1 88 ? -1.204 29.391 10.147 1.00 40.06 88 ASN A N 1
ATOM 715 C CA . ASN A 1 88 ? -0.565 30.318 11.090 1.00 40.06 88 ASN A CA 1
ATOM 716 C C . ASN A 1 88 ? 0.064 31.542 10.400 1.00 40.06 88 ASN A C 1
ATOM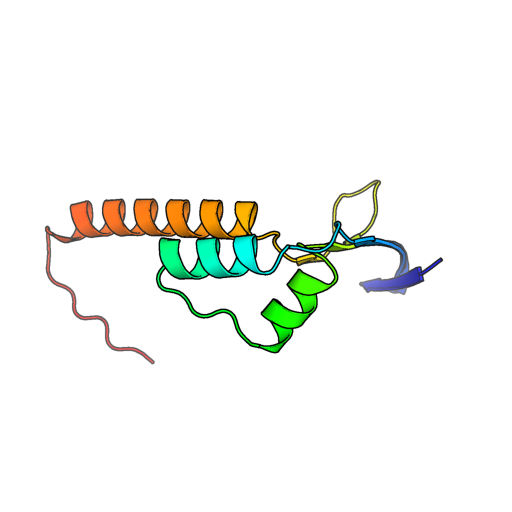 718 O O . ASN A 1 88 ? 0.215 32.575 11.046 1.00 40.06 88 ASN A O 1
ATOM 722 N N . PHE A 1 89 ? 0.417 31.447 9.115 1.00 39.66 89 PHE A N 1
ATOM 723 C CA . PHE A 1 89 ? 0.841 32.587 8.299 1.00 39.66 89 PHE A CA 1
ATOM 724 C C . PHE A 1 89 ? -0.346 33.340 7.659 1.00 39.66 89 PHE A C 1
ATOM 726 O O . PHE A 1 89 ? -0.270 34.558 7.561 1.00 39.66 89 PHE A O 1
ATOM 733 N N . THR A 1 90 ? -1.448 32.671 7.291 1.00 37.09 90 THR A N 1
ATOM 734 C CA . THR A 1 90 ?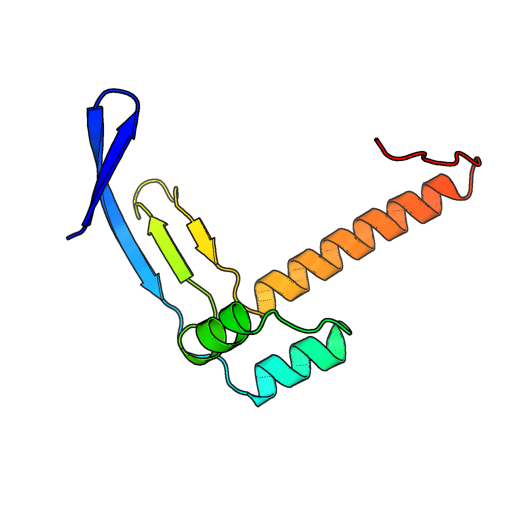 -2.661 33.269 6.688 1.00 37.09 90 THR A CA 1
ATOM 735 C C . THR A 1 90 ? -3.698 33.780 7.686 1.00 37.09 90 THR A C 1
ATOM 737 O O . THR A 1 90 ? -4.665 34.404 7.269 1.00 37.09 90 THR A O 1
ATOM 740 N N . VAL A 1 91 ? -3.513 33.619 9.003 1.00 46.59 91 VAL A N 1
ATOM 741 C CA . VAL A 1 91 ? -4.283 34.419 9.989 1.00 46.59 91 VAL A CA 1
ATOM 742 C C . VAL A 1 91 ? -3.843 35.901 9.964 1.00 46.59 91 VAL A C 1
ATOM 744 O O . VAL A 1 91 ? -4.430 36.746 10.635 1.00 46.59 91 VAL A O 1
ATOM 747 N N . LEU A 1 92 ? -2.859 36.256 9.131 1.00 41.97 92 LEU A N 1
ATOM 748 C CA . LEU A 1 92 ? -2.691 37.610 8.620 1.00 41.97 92 LEU A CA 1
ATOM 749 C C . LEU A 1 92 ? -3.147 37.646 7.152 1.00 41.97 92 LEU A C 1
ATOM 751 O O . LEU A 1 92 ? -2.450 37.164 6.267 1.00 41.97 92 LEU A O 1
ATOM 755 N N . GLU A 1 93 ? -4.307 38.272 6.959 1.00 44.44 93 GLU A N 1
ATOM 756 C CA . GLU A 1 93 ? -4.929 38.728 5.706 1.00 44.44 93 GLU A CA 1
ATOM 757 C C . GLU A 1 93 ? -5.873 37.752 4.973 1.00 44.44 93 GLU A C 1
ATOM 759 O O . GLU A 1 93 ? -5.490 36.759 4.355 1.00 44.44 93 GLU A O 1
ATOM 764 N N . ASP A 1 94 ? -7.155 38.130 5.041 1.00 46.34 94 ASP A N 1
ATOM 765 C CA . ASP A 1 94 ? -8.308 37.588 4.331 1.00 46.34 94 ASP A CA 1
ATOM 766 C C . ASP A 1 94 ? -8.084 37.507 2.814 1.00 46.34 94 ASP A C 1
ATOM 768 O O . ASP A 1 94 ? -7.925 38.537 2.160 1.00 46.34 94 ASP A O 1
ATOM 772 N N . VAL A 1 95 ? -8.199 36.313 2.222 1.00 38.44 95 VAL A N 1
ATOM 773 C CA . VAL A 1 95 ? -8.530 36.176 0.793 1.00 38.44 95 VAL A CA 1
ATOM 774 C C . VAL A 1 95 ? -9.411 34.941 0.577 1.00 38.44 95 VAL A C 1
ATOM 776 O O . VAL A 1 95 ? -8.973 33.802 0.748 1.00 38.44 95 VAL A O 1
ATOM 779 N N . GLU A 1 96 ? -10.667 35.172 0.184 1.00 43.00 96 GLU A N 1
ATOM 780 C CA . GLU A 1 96 ? -11.593 34.151 -0.318 1.00 43.00 96 GLU A CA 1
ATOM 781 C C . GLU A 1 96 ? -11.079 33.555 -1.638 1.00 43.00 96 GLU A C 1
ATOM 783 O O . GLU A 1 96 ? -10.700 34.283 -2.556 1.00 43.00 96 GLU A O 1
ATOM 788 N N . MET A 1 97 ? -11.107 32.226 -1.767 1.00 30.48 97 MET A N 1
ATOM 789 C CA . MET A 1 97 ? -10.725 31.536 -3.001 1.00 30.48 97 MET A CA 1
ATOM 790 C C . MET A 1 97 ? -11.965 30.964 -3.696 1.00 30.48 97 MET A C 1
ATOM 792 O O . MET A 1 97 ? -12.551 29.979 -3.248 1.00 30.48 97 MET A O 1
ATOM 796 N N . VAL A 1 98 ? -12.356 31.600 -4.804 1.00 36.00 98 VAL A N 1
ATOM 797 C CA . VAL A 1 98 ? -13.323 31.081 -5.782 1.00 36.00 98 VAL A CA 1
ATOM 798 C C . VAL A 1 98 ? -12.627 30.024 -6.642 1.00 36.00 98 VAL A C 1
ATOM 800 O O . VAL A 1 98 ? -11.544 30.268 -7.170 1.00 36.00 98 VAL A O 1
ATOM 803 N N . ILE A 1 99 ? -13.254 28.855 -6.775 1.00 35.81 99 ILE A N 1
ATOM 804 C CA . ILE A 1 99 ? -12.757 27.722 -7.564 1.00 35.81 99 ILE A CA 1
ATOM 805 C C . ILE A 1 99 ? -13.318 27.821 -8.992 1.00 35.81 99 ILE A C 1
ATOM 807 O O . ILE A 1 99 ? -14.535 27.921 -9.157 1.00 35.81 99 ILE A O 1
ATOM 811 N N . PHE A 1 100 ? -12.442 27.736 -9.998 1.00 48.00 100 PHE A N 1
ATOM 812 C CA . PHE A 1 100 ? -12.763 27.248 -11.344 1.00 48.00 100 PHE A CA 1
ATOM 813 C C . PHE A 1 100 ? -11.880 26.041 -11.650 1.00 48.00 100 PHE A C 1
ATOM 815 O O . PHE A 1 100 ? -10.675 26.109 -11.312 1.00 48.00 100 PHE A O 1
#

Foldseek 3Di:
DDWDQDPPRDIDDFDKFFAAADDPVLQVVLCVVLVDDDDPVLNVSNRHGQKMFPRADPVPRDTDTDHGSVVVVVVSVVVVVVVVVVVVVPVPDDDDDDDD